Protein AF-A0A2E6LM54-F1 (afdb_monomer_lite)

Secondary structure (DSSP, 8-state):
-----------------TT---SSTT-SEEEEEETTEEEEEESSHHHHHHSTTGGGG-TT--PPPPP--SSPPB---SSTTEEEEEEEEEE-TTT--EEEEEEEEEPTT-

Sequence (110 aa):
MAGSERMVSPISVVVAALAVAPSGAAADCDCLCVDGEPQTVCVSAQALRSTPGLCRFRPDVQCSPSAAAGPRRTYDAPVDGVTGCRDASVQSPATGQRITARVCDLDPDR

Radius of gyration: 17.13 Å; chains: 1; bounding box: 42×49×42 Å

Foldseek 3Di:
DDDDDDPDPPPPPDPPPPDDDAPDPPQQWHFKQWQQRTAIDGPDLVSCVVDPPPVVPCPVQGGDHHDPPPDKDADADPDPQWAGWIWIWIADSVVRDIDTDTDTHGDPVD

Structure (mmCIF, N/CA/C/O backbone):
data_AF-A0A2E6LM54-F1
#
_entry.id   AF-A0A2E6LM54-F1
#
loop_
_atom_site.group_PDB
_atom_site.id
_atom_site.type_symbol
_atom_site.label_atom_id
_atom_site.label_alt_id
_atom_site.label_comp_id
_atom_site.label_asym_id
_atom_site.label_entity_id
_atom_site.label_seq_id
_atom_site.pdbx_PDB_ins_code
_atom_site.Cartn_x
_atom_site.Cartn_y
_atom_site.Cartn_z
_atom_site.occupancy
_atom_site.B_iso_or_equiv
_atom_site.auth_seq_id
_atom_site.auth_comp_id
_atom_site.auth_asym_id
_atom_site.auth_atom_id
_atom_site.pdbx_PDB_model_num
ATOM 1 N N . MET A 1 1 ? 29.462 36.774 -26.750 1.00 38.81 1 MET A N 1
ATOM 2 C CA . MET A 1 1 ? 28.913 35.562 -27.399 1.00 38.81 1 MET A CA 1
ATOM 3 C C . MET A 1 1 ? 29.146 34.428 -26.401 1.00 38.81 1 MET A C 1
ATOM 5 O O . MET A 1 1 ? 30.300 34.187 -26.093 1.00 38.81 1 MET A O 1
ATOM 9 N N . ALA A 1 2 ? 28.169 34.122 -25.534 1.00 42.16 2 ALA A N 1
ATOM 10 C CA . ALA A 1 2 ? 27.142 33.068 -25.698 1.00 42.16 2 ALA A CA 1
ATOM 11 C C . ALA A 1 2 ? 27.778 31.659 -25.724 1.00 42.16 2 ALA A C 1
ATOM 13 O O . ALA A 1 2 ? 28.668 31.454 -26.532 1.00 42.16 2 ALA A O 1
ATOM 14 N N . GLY A 1 3 ? 27.428 30.656 -24.914 1.00 39.94 3 GLY A N 1
ATOM 15 C CA . GLY A 1 3 ? 26.511 30.481 -23.776 1.00 39.94 3 GLY A CA 1
ATOM 16 C C . GLY A 1 3 ? 27.114 29.379 -22.873 1.00 39.94 3 GLY A C 1
ATOM 17 O O . GLY A 1 3 ? 27.934 28.595 -23.324 1.00 39.94 3 GLY A O 1
ATOM 18 N N . SER A 1 4 ? 26.989 29.429 -21.548 1.00 50.00 4 SER A N 1
ATOM 19 C CA . SER A 1 4 ? 25.869 28.876 -20.772 1.00 50.00 4 SER A CA 1
ATOM 20 C C . SER A 1 4 ? 25.420 27.482 -21.221 1.00 50.00 4 SER A C 1
ATOM 22 O O . SER A 1 4 ? 24.389 27.343 -21.862 1.00 50.00 4 SER A O 1
ATOM 24 N N . GLU A 1 5 ? 26.142 26.452 -20.785 1.00 45.34 5 GLU A N 1
ATOM 25 C CA . GLU A 1 5 ? 25.552 25.133 -20.550 1.00 45.34 5 GLU A CA 1
ATOM 26 C C . GLU A 1 5 ? 25.831 24.772 -19.095 1.00 45.34 5 GLU A C 1
ATOM 28 O O . GLU A 1 5 ? 26.920 24.372 -18.687 1.00 45.34 5 GLU A O 1
ATOM 33 N N . ARG A 1 6 ? 24.830 25.091 -18.275 1.00 47.00 6 ARG A N 1
ATOM 34 C CA . ARG A 1 6 ? 24.782 24.803 -16.848 1.00 47.00 6 ARG A CA 1
ATOM 35 C C . ARG A 1 6 ? 24.917 23.293 -16.676 1.00 47.00 6 ARG A C 1
ATOM 37 O O . ARG A 1 6 ? 24.104 22.554 -17.220 1.00 47.00 6 ARG A O 1
ATOM 44 N N . MET A 1 7 ? 25.896 22.855 -15.887 1.00 43.53 7 MET A N 1
ATOM 45 C CA . MET A 1 7 ? 25.891 21.522 -15.286 1.00 43.53 7 MET A CA 1
ATOM 46 C C . MET A 1 7 ? 24.563 21.349 -14.548 1.00 43.53 7 MET A C 1
ATOM 48 O O . MET A 1 7 ? 24.347 21.919 -13.478 1.00 43.53 7 MET A O 1
ATOM 52 N N . VAL A 1 8 ? 23.638 20.623 -15.171 1.00 41.25 8 VAL A N 1
ATOM 53 C CA . VAL A 1 8 ? 22.388 20.209 -14.547 1.00 41.25 8 VAL A CA 1
ATOM 54 C C . VAL A 1 8 ? 22.787 19.207 -13.474 1.00 41.25 8 VAL A C 1
ATOM 56 O O . VAL A 1 8 ? 23.299 18.131 -13.771 1.00 41.25 8 VAL A O 1
ATOM 59 N N . SER A 1 9 ? 22.636 19.634 -12.219 1.00 38.00 9 SER A N 1
ATOM 60 C CA . SER A 1 9 ? 22.799 18.794 -11.036 1.00 38.00 9 SER A CA 1
ATOM 61 C C . SER A 1 9 ? 22.078 17.462 -11.240 1.00 38.00 9 SER A C 1
ATOM 63 O O . SER A 1 9 ? 20.943 17.481 -11.729 1.00 38.00 9 SER A O 1
ATOM 65 N N . PRO A 1 10 ? 22.659 16.321 -10.832 1.00 43.38 10 PRO A N 1
ATOM 66 C CA . PRO A 1 10 ? 21.871 15.113 -10.681 1.00 43.38 10 PRO A CA 1
ATOM 67 C C . PRO A 1 10 ? 20.774 15.430 -9.664 1.00 43.38 10 PRO A C 1
ATOM 69 O O . PRO A 1 10 ? 21.043 15.707 -8.497 1.00 43.38 10 PRO A O 1
ATOM 72 N N . ILE A 1 11 ? 19.534 15.488 -10.146 1.00 49.62 11 ILE A N 1
ATOM 73 C CA . ILE A 1 11 ? 18.351 15.606 -9.307 1.00 49.62 11 ILE A CA 1
ATOM 74 C C . ILE A 1 11 ? 18.364 14.367 -8.418 1.00 49.62 11 ILE A C 1
ATOM 76 O O . ILE A 1 11 ? 18.133 13.253 -8.882 1.00 49.62 11 ILE A O 1
ATOM 80 N N . SER A 1 12 ? 18.693 14.568 -7.146 1.00 38.44 12 SER A N 1
ATOM 81 C CA . SER A 1 12 ? 18.553 13.574 -6.095 1.00 38.44 12 SER A CA 1
ATOM 82 C C . SER A 1 12 ? 17.091 13.137 -6.037 1.00 38.44 12 SER A C 1
ATOM 84 O O . SER A 1 12 ? 16.261 13.819 -5.440 1.00 38.44 12 SER A O 1
ATOM 86 N N . VAL A 1 13 ? 16.750 12.006 -6.655 1.00 35.00 13 VAL A N 1
ATOM 87 C CA . VAL A 1 13 ? 15.456 11.356 -6.423 1.00 35.00 13 VAL A CA 1
ATOM 88 C C . VAL A 1 13 ? 15.587 10.558 -5.133 1.00 35.00 13 VAL A C 1
ATOM 90 O O . VAL A 1 13 ? 15.808 9.352 -5.122 1.00 35.00 13 VAL A O 1
ATOM 93 N N . VAL A 1 14 ? 15.501 11.274 -4.016 1.00 34.00 14 VAL A N 1
ATOM 94 C CA . VAL A 1 14 ? 15.211 10.662 -2.725 1.00 34.00 14 VAL A CA 1
ATOM 95 C C . VAL A 1 14 ? 13.739 10.275 -2.785 1.00 34.00 14 VAL A C 1
ATOM 97 O O . VAL A 1 14 ? 12.871 11.148 -2.801 1.00 34.00 14 VAL A O 1
ATOM 100 N N . VAL A 1 15 ? 13.437 8.976 -2.830 1.00 40.16 15 VAL A N 1
ATOM 101 C CA . VAL A 1 15 ? 12.091 8.477 -2.517 1.00 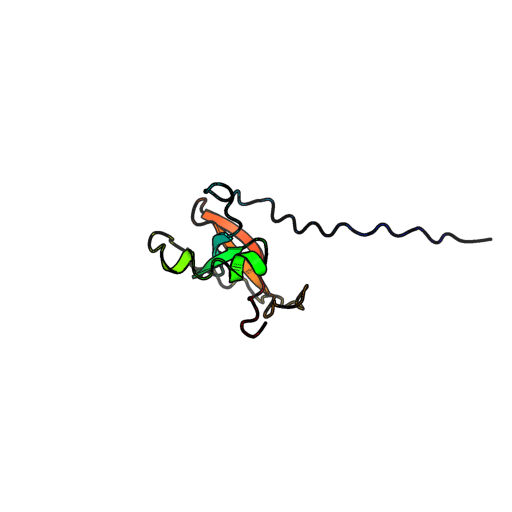40.16 15 VAL A CA 1
ATOM 102 C C . VAL A 1 15 ? 11.899 8.663 -1.012 1.00 40.16 15 VAL A C 1
ATOM 104 O O . VAL A 1 15 ? 12.047 7.753 -0.205 1.00 40.16 15 VAL A O 1
ATOM 107 N N . ALA A 1 16 ? 11.660 9.911 -0.621 1.00 36.78 16 ALA A N 1
ATOM 108 C CA . ALA A 1 16 ? 11.329 10.301 0.732 1.00 36.78 16 ALA A CA 1
ATOM 109 C C . ALA A 1 16 ? 9.845 10.009 0.952 1.00 36.78 16 ALA A C 1
ATOM 111 O O . ALA A 1 16 ? 9.007 10.906 0.912 1.00 36.78 16 ALA A O 1
ATOM 112 N N . ALA A 1 17 ? 9.516 8.750 1.233 1.00 40.53 17 ALA A N 1
ATOM 113 C CA . ALA A 1 17 ? 8.314 8.432 1.995 1.00 40.53 17 ALA A CA 1
ATOM 114 C C . ALA A 1 17 ? 8.557 8.791 3.478 1.00 40.53 17 ALA A C 1
ATOM 116 O O . ALA A 1 17 ? 8.535 7.940 4.360 1.00 40.53 17 ALA A O 1
ATOM 117 N N . LEU A 1 18 ? 8.852 10.064 3.765 1.00 40.47 18 LEU A N 1
ATOM 118 C CA . LEU A 1 18 ? 8.909 10.590 5.129 1.00 40.47 18 LEU A CA 1
ATOM 119 C C . LEU A 1 18 ? 7.495 11.001 5.548 1.00 40.47 18 LEU A C 1
ATOM 121 O O . LEU A 1 18 ? 7.138 12.166 5.409 1.00 40.47 18 LEU A O 1
ATOM 125 N N . ALA A 1 19 ? 6.691 10.057 6.043 1.00 40.56 19 ALA A N 1
ATOM 126 C CA . ALA A 1 19 ? 5.540 10.405 6.891 1.00 40.56 19 ALA A CA 1
ATOM 127 C C . ALA A 1 19 ? 4.915 9.254 7.694 1.00 40.56 19 ALA A C 1
ATOM 129 O O . ALA A 1 19 ? 4.001 9.524 8.463 1.00 40.56 19 ALA A O 1
ATOM 130 N N . VAL A 1 20 ? 5.372 8.003 7.584 1.00 42.78 20 VAL A N 1
ATOM 131 C CA . VAL A 1 20 ? 4.884 6.938 8.474 1.00 42.78 20 VAL A CA 1
ATOM 132 C C . VAL A 1 20 ? 6.097 6.275 9.095 1.00 42.78 20 VAL A C 1
ATOM 134 O O . VAL A 1 20 ? 6.758 5.458 8.464 1.00 42.78 20 VAL A O 1
ATOM 137 N N . ALA A 1 21 ? 6.441 6.702 10.310 1.00 36.09 21 ALA A N 1
ATOM 138 C CA . ALA A 1 21 ? 7.428 5.992 11.105 1.00 36.09 21 ALA A CA 1
ATOM 139 C C . ALA A 1 21 ? 6.920 4.548 11.279 1.00 36.09 21 ALA A C 1
ATOM 141 O O . ALA A 1 21 ? 5.811 4.383 11.802 1.00 36.09 21 ALA A O 1
ATOM 142 N N . PRO A 1 22 ? 7.668 3.525 10.826 1.00 42.78 22 PRO A N 1
ATOM 143 C CA . PRO A 1 22 ? 7.297 2.143 11.080 1.00 42.78 22 PRO A CA 1
ATOM 144 C C . PRO A 1 22 ? 7.197 1.981 12.594 1.00 42.78 22 PRO A C 1
ATOM 146 O O . PRO A 1 22 ? 8.121 2.318 13.339 1.00 42.78 22 PRO A O 1
ATOM 149 N N . SER A 1 23 ? 6.046 1.520 13.076 1.00 42.97 23 SER A N 1
ATOM 150 C CA . SER A 1 23 ? 5.789 1.350 14.516 1.00 42.97 23 SER A CA 1
ATOM 151 C C . SER A 1 23 ? 6.363 0.020 15.020 1.00 42.97 23 SER A C 1
ATOM 153 O O . SER A 1 23 ? 5.763 -0.696 15.817 1.00 42.97 23 SER A O 1
ATOM 155 N N . GLY A 1 24 ? 7.567 -0.300 14.546 1.00 40.34 24 GLY A N 1
ATOM 156 C CA . GLY A 1 24 ? 8.347 -1.480 14.876 1.00 40.34 24 GLY A CA 1
ATOM 157 C C . GLY A 1 24 ? 9.785 -1.263 14.416 1.00 40.34 24 GLY A C 1
ATOM 158 O O . GLY A 1 24 ? 10.030 -0.826 13.296 1.00 40.34 24 GLY A O 1
ATOM 159 N N . ALA A 1 25 ? 10.740 -1.500 15.310 1.00 35.25 25 ALA A N 1
ATOM 160 C CA .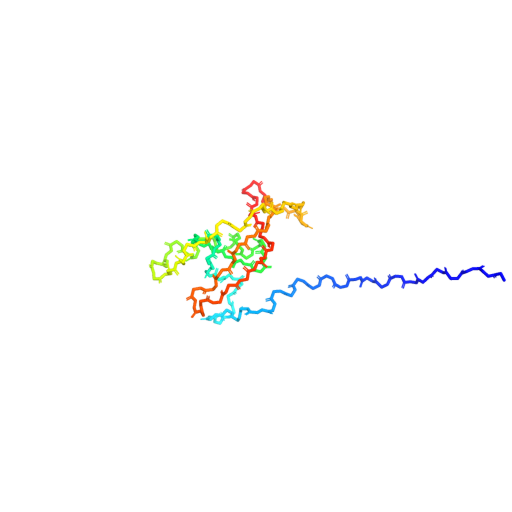 ALA A 1 25 ? 12.165 -1.310 15.074 1.00 35.25 25 ALA A CA 1
ATOM 161 C C . ALA A 1 25 ? 12.627 -1.902 13.727 1.00 35.25 25 ALA A C 1
ATOM 163 O O . ALA A 1 25 ? 12.396 -3.077 13.471 1.00 35.25 25 ALA A O 1
ATOM 164 N N . ALA A 1 26 ? 13.305 -1.097 12.901 1.00 47.53 26 ALA A N 1
ATOM 165 C CA . ALA A 1 26 ? 14.098 -1.547 11.749 1.00 47.53 26 ALA A CA 1
ATOM 166 C C . ALA A 1 26 ? 13.405 -2.536 10.784 1.00 47.53 26 ALA A C 1
ATOM 168 O O . ALA A 1 26 ? 14.058 -3.426 10.245 1.00 47.53 26 ALA A O 1
ATOM 169 N N . ALA A 1 27 ? 12.096 -2.406 10.564 1.00 57.12 27 ALA A N 1
ATOM 170 C CA . ALA A 1 27 ? 11.408 -3.224 9.578 1.00 57.12 27 ALA A CA 1
ATOM 171 C C . ALA A 1 27 ? 11.453 -2.525 8.210 1.00 57.12 27 ALA A C 1
ATOM 173 O O . ALA A 1 27 ? 10.844 -1.474 8.023 1.00 57.12 27 ALA A O 1
ATOM 174 N N . ASP A 1 28 ? 12.155 -3.120 7.239 1.00 76.88 28 ASP A N 1
ATOM 175 C CA . ASP A 1 28 ? 12.130 -2.680 5.833 1.00 76.88 28 ASP A CA 1
ATOM 176 C C . ASP A 1 28 ? 10.731 -2.793 5.198 1.00 76.88 28 ASP A C 1
ATOM 178 O O . ASP A 1 28 ? 10.501 -2.276 4.104 1.00 76.88 28 ASP A O 1
ATOM 182 N N . CYS A 1 29 ? 9.812 -3.478 5.883 1.00 82.12 29 CYS A N 1
ATOM 183 C CA . CYS A 1 29 ? 8.444 -3.756 5.484 1.00 82.12 29 CYS A CA 1
ATOM 184 C C . CYS A 1 29 ? 7.470 -3.422 6.615 1.00 82.12 29 CYS A C 1
ATOM 186 O O . CYS A 1 29 ? 7.695 -3.801 7.762 1.00 82.12 29 CYS A O 1
ATOM 188 N N . ASP A 1 30 ? 6.349 -2.801 6.274 1.00 86.62 30 ASP A N 1
ATOM 189 C CA . ASP A 1 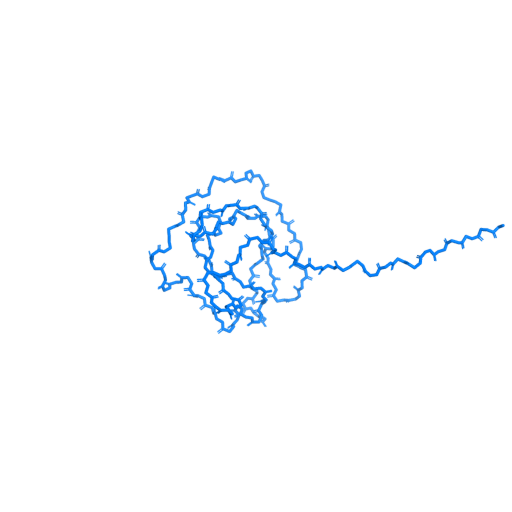30 ? 5.253 -2.499 7.190 1.00 86.62 30 ASP A CA 1
ATOM 190 C C . ASP A 1 30 ? 3.925 -3.029 6.621 1.00 86.62 30 ASP A C 1
ATOM 192 O O . ASP A 1 30 ? 3.836 -3.431 5.451 1.00 86.62 30 ASP A O 1
ATOM 196 N N . CYS A 1 31 ? 2.890 -3.068 7.460 1.00 88.62 31 CYS A N 1
ATOM 197 C CA . CYS A 1 31 ? 1.550 -3.441 7.040 1.00 88.62 31 CYS A CA 1
ATOM 198 C C . CYS A 1 31 ? 0.695 -2.193 6.848 1.00 88.62 31 CYS A C 1
ATOM 200 O O . CYS A 1 31 ? 0.303 -1.542 7.815 1.00 88.62 31 CYS A O 1
ATOM 202 N N . LEU A 1 32 ? 0.387 -1.872 5.593 1.00 89.00 32 LEU A N 1
ATOM 203 C CA . LEU A 1 32 ? -0.386 -0.689 5.234 1.00 89.00 32 LEU A CA 1
ATOM 204 C C . LEU A 1 32 ? -1.679 -1.092 4.534 1.00 89.00 32 LEU A C 1
ATOM 206 O O . LEU A 1 32 ? -1.749 -2.094 3.831 1.00 89.00 32 LEU A O 1
ATOM 210 N N . CYS A 1 33 ? -2.707 -0.275 4.697 1.00 90.56 33 CYS A N 1
ATOM 211 C CA . CYS A 1 33 ? -3.958 -0.431 3.978 1.00 90.56 33 CYS A CA 1
ATOM 212 C C . CYS A 1 33 ? -3.843 0.283 2.634 1.00 90.56 33 CYS A C 1
ATOM 214 O O . CYS A 1 33 ? -3.889 1.513 2.584 1.00 90.56 33 CYS A O 1
ATOM 216 N N . VAL A 1 34 ? -3.684 -0.475 1.555 1.00 89.25 34 VAL A N 1
ATOM 217 C CA . VAL A 1 34 ? -3.636 0.050 0.189 1.00 89.25 34 VAL A CA 1
ATOM 218 C C . VAL A 1 34 ? -5.009 -0.153 -0.431 1.00 89.25 34 VAL A C 1
ATOM 220 O O . VAL A 1 34 ? -5.487 -1.272 -0.571 1.00 89.25 34 VAL A O 1
ATOM 223 N N . ASP A 1 35 ? -5.675 0.951 -0.751 1.00 88.75 35 ASP A N 1
ATOM 224 C CA . ASP A 1 35 ? -7.029 0.981 -1.307 1.00 88.75 35 ASP A CA 1
ATOM 225 C C . ASP A 1 35 ? -8.090 0.261 -0.463 1.00 88.75 35 ASP A C 1
ATOM 227 O O . ASP A 1 35 ? -9.123 -0.166 -0.971 1.00 88.75 35 ASP A O 1
ATOM 231 N N . GLY A 1 36 ? -7.873 0.207 0.852 1.00 87.56 36 GLY A N 1
ATOM 232 C CA . GLY A 1 36 ? -8.772 -0.460 1.794 1.00 87.56 36 GLY A CA 1
ATOM 233 C C . GLY A 1 36 ? -8.455 -1.937 2.020 1.00 87.56 36 GLY A C 1
ATOM 234 O O . GLY A 1 36 ? -9.120 -2.556 2.841 1.00 87.56 36 GLY A O 1
ATOM 235 N N . GLU A 1 37 ? -7.420 -2.475 1.375 1.00 88.38 37 GLU A N 1
ATOM 236 C CA . GLU A 1 37 ? -6.955 -3.849 1.571 1.00 88.38 37 GLU A CA 1
AT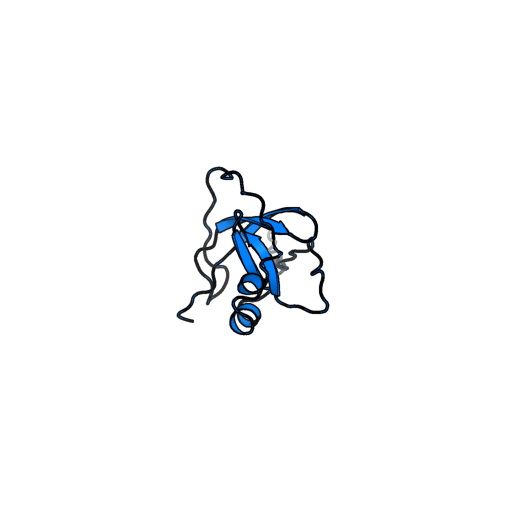OM 237 C C . GLU A 1 37 ? -5.612 -3.863 2.321 1.00 88.38 37 GLU A C 1
ATOM 239 O O . GLU A 1 37 ? -4.735 -3.046 2.022 1.00 88.38 37 GLU A O 1
ATOM 244 N N . PRO A 1 38 ? -5.402 -4.775 3.283 1.00 89.31 38 PRO A N 1
ATOM 245 C CA . PRO A 1 38 ? -4.129 -4.889 3.984 1.00 89.31 38 PRO A CA 1
ATOM 246 C C . PRO A 1 38 ? -3.053 -5.461 3.050 1.00 89.31 38 PRO A C 1
ATOM 248 O O . PRO A 1 38 ? -3.180 -6.570 2.534 1.00 89.31 38 PRO A O 1
ATOM 251 N N . GLN A 1 39 ? -1.970 -4.712 2.852 1.00 88.12 39 GLN A N 1
ATOM 252 C CA . GLN A 1 39 ? -0.861 -5.059 1.966 1.00 88.12 39 GLN A CA 1
ATOM 253 C C . GLN A 1 39 ? 0.483 -4.873 2.667 1.00 88.12 39 GLN A C 1
ATOM 255 O O . GLN A 1 39 ? 0.705 -3.907 3.402 1.00 88.12 39 GLN A O 1
ATOM 260 N N . THR A 1 40 ? 1.406 -5.802 2.422 1.00 88.25 40 THR A N 1
ATOM 261 C CA . THR A 1 40 ? 2.791 -5.657 2.878 1.00 88.25 40 THR A CA 1
ATOM 262 C C . THR A 1 40 ? 3.508 -4.681 1.964 1.00 88.25 40 THR A C 1
ATOM 264 O O . THR A 1 40 ? 3.649 -4.938 0.771 1.00 88.25 40 THR A O 1
ATOM 267 N N . VAL A 1 41 ? 3.949 -3.562 2.527 1.00 86.19 41 VAL A N 1
ATOM 268 C CA . VAL A 1 41 ? 4.623 -2.493 1.790 1.00 86.19 41 VAL A CA 1
ATOM 269 C C . VAL A 1 41 ? 6.029 -2.356 2.334 1.00 86.19 41 VAL A C 1
ATOM 271 O O . VAL A 1 41 ? 6.212 -2.200 3.536 1.00 86.19 41 VAL A O 1
ATOM 274 N N . CYS A 1 42 ? 7.020 -2.399 1.450 1.00 84.50 42 CYS A N 1
ATOM 275 C CA . CYS A 1 42 ? 8.423 -2.309 1.828 1.00 84.50 42 CYS A CA 1
ATOM 276 C C . CYS A 1 42 ? 9.120 -1.149 1.126 1.00 84.50 42 CYS A C 1
ATOM 278 O O . CYS A 1 42 ? 8.712 -0.727 0.044 1.00 84.50 42 CYS A O 1
ATOM 280 N N . VAL A 1 43 ? 10.215 -0.670 1.715 1.00 80.31 43 VAL A N 1
ATOM 281 C CA . VAL A 1 43 ? 11.046 0.400 1.136 1.00 80.31 43 VAL A CA 1
ATOM 282 C C . VAL A 1 43 ? 11.860 -0.062 -0.081 1.00 80.31 43 VAL A C 1
ATOM 284 O O . VAL A 1 43 ? 12.388 0.769 -0.817 1.00 80.31 43 VAL A O 1
ATOM 287 N N . SER A 1 44 ? 11.958 -1.377 -0.320 1.00 78.44 44 SER A N 1
ATOM 288 C CA . SER A 1 44 ? 12.608 -1.957 -1.500 1.00 78.44 44 SER A CA 1
ATOM 289 C C . SER A 1 44 ? 11.949 -3.263 -1.959 1.00 78.44 44 SER A C 1
ATOM 291 O O . SER A 1 44 ? 11.380 -4.014 -1.164 1.00 78.44 44 SER A O 1
ATOM 293 N N . ALA A 1 45 ? 12.093 -3.575 -3.251 1.00 76.88 45 ALA A N 1
ATOM 294 C CA . ALA A 1 45 ? 11.662 -4.851 -3.825 1.00 76.88 45 ALA A CA 1
ATOM 295 C C . ALA A 1 45 ? 12.387 -6.052 -3.187 1.00 76.88 45 ALA A C 1
ATOM 297 O O . ALA A 1 45 ? 11.783 -7.096 -2.957 1.00 76.88 45 ALA A O 1
ATOM 298 N N . GLN A 1 46 ? 13.673 -5.900 -2.847 1.00 80.00 46 GLN A N 1
ATOM 299 C CA . GLN A 1 46 ? 14.456 -6.958 -2.203 1.00 80.00 46 GLN A CA 1
ATOM 300 C C . GLN A 1 46 ? 13.922 -7.294 -0.802 1.00 80.00 46 GLN A C 1
ATOM 302 O O . GLN A 1 46 ? 13.811 -8.472 -0.451 1.00 80.00 46 GLN A O 1
ATOM 307 N N . ALA A 1 47 ? 13.543 -6.278 -0.024 1.00 79.56 47 ALA A N 1
ATOM 308 C CA . ALA A 1 47 ? 12.920 -6.475 1.281 1.00 79.56 47 ALA A CA 1
ATOM 309 C C . ALA A 1 47 ? 11.564 -7.182 1.157 1.00 79.56 47 ALA A C 1
ATOM 311 O O . ALA A 1 47 ? 11.297 -8.133 1.891 1.00 79.56 47 ALA A O 1
ATOM 312 N N . LEU A 1 48 ? 10.755 -6.785 0.169 1.00 79.62 48 LEU A N 1
ATOM 313 C CA . LEU A 1 48 ? 9.460 -7.410 -0.098 1.00 79.62 48 LEU A CA 1
ATOM 314 C C . LEU A 1 48 ? 9.590 -8.884 -0.506 1.00 79.62 48 LEU A C 1
ATOM 316 O O . LEU A 1 48 ? 8.833 -9.717 -0.014 1.00 79.62 48 LEU A O 1
ATOM 320 N N . ARG A 1 49 ? 10.586 -9.230 -1.333 1.00 79.94 49 ARG A N 1
ATOM 321 C CA . ARG A 1 49 ? 10.906 -10.630 -1.678 1.00 79.94 49 ARG A CA 1
ATOM 322 C C . ARG A 1 49 ? 11.350 -11.452 -0.473 1.00 79.94 49 ARG A C 1
ATOM 324 O O . ARG A 1 49 ? 11.050 -12.638 -0.401 1.00 79.94 49 ARG A O 1
ATOM 331 N N . SER A 1 50 ? 12.076 -10.831 0.453 1.00 80.38 50 SER A N 1
ATOM 332 C CA . SER A 1 50 ? 12.592 -11.506 1.649 1.00 80.38 50 SER A CA 1
ATOM 333 C C . SER A 1 50 ? 11.514 -11.685 2.722 1.00 80.38 50 SER A C 1
ATOM 335 O O . SER A 1 50 ? 11.579 -12.633 3.501 1.00 80.38 50 SER A O 1
ATOM 337 N N . THR A 1 51 ? 10.506 -10.806 2.739 1.00 77.38 51 THR A N 1
ATOM 338 C CA . THR A 1 51 ? 9.429 -10.798 3.741 1.00 77.38 51 THR A CA 1
ATOM 339 C C . THR A 1 51 ? 8.039 -10.664 3.095 1.00 77.38 51 THR A C 1
ATOM 341 O O . THR A 1 51 ? 7.312 -9.704 3.372 1.00 77.38 51 THR A O 1
ATOM 344 N N . PRO A 1 52 ? 7.618 -11.602 2.225 1.00 75.50 52 PRO A N 1
ATOM 345 C CA . PRO A 1 52 ? 6.307 -11.526 1.601 1.00 75.50 52 PRO A CA 1
ATOM 346 C C . PRO A 1 52 ? 5.202 -11.854 2.616 1.00 75.50 52 PRO A C 1
ATOM 348 O O . PRO A 1 52 ? 5.313 -12.782 3.416 1.00 75.50 52 PRO A O 1
ATOM 351 N N . GLY A 1 53 ? 4.089 -11.120 2.556 1.00 75.81 53 GLY A N 1
ATOM 352 C CA . GLY A 1 53 ? 2.865 -11.491 3.273 1.00 75.81 53 GLY A CA 1
ATOM 353 C C . GLY A 1 53 ? 2.859 -11.222 4.781 1.00 75.81 53 GLY A C 1
ATOM 354 O O . GLY A 1 53 ? 2.067 -11.843 5.488 1.00 75.81 53 GLY A O 1
ATOM 355 N N . LEU A 1 54 ? 3.664 -10.276 5.277 1.00 79.75 54 LEU A N 1
ATOM 356 C CA . LEU A 1 54 ? 3.634 -9.808 6.673 1.00 79.75 54 LEU A CA 1
ATOM 357 C C . LEU A 1 54 ? 2.207 -9.465 7.148 1.00 79.75 54 LEU A C 1
ATOM 359 O O . LEU A 1 54 ? 1.824 -9.804 8.266 1.00 79.75 54 LEU A O 1
ATOM 363 N N . CYS A 1 55 ? 1.386 -8.866 6.281 1.00 81.44 55 CYS A N 1
ATOM 364 C CA . CYS A 1 55 ? -0.001 -8.511 6.604 1.00 81.44 55 CYS A CA 1
ATOM 365 C C . CYS A 1 55 ? -0.950 -9.705 6.698 1.00 81.44 55 CYS A C 1
ATOM 367 O O . CYS A 1 55 ? -1.960 -9.627 7.392 1.00 81.44 55 CYS A O 1
ATOM 369 N N . ARG A 1 56 ? -0.649 -10.823 6.024 1.00 73.44 56 ARG A N 1
ATOM 370 C CA . ARG A 1 56 ? -1.533 -11.999 5.994 1.00 73.44 56 ARG A CA 1
ATOM 371 C C . ARG A 1 56 ? -1.728 -12.607 7.386 1.00 73.44 56 ARG A C 1
ATOM 373 O O . ARG A 1 56 ? -2.747 -13.238 7.643 1.00 73.44 56 ARG A O 1
ATOM 380 N N . PHE A 1 57 ? -0.760 -12.405 8.277 1.00 71.69 57 PHE A N 1
ATOM 381 C CA . PHE A 1 57 ? -0.766 -12.923 9.644 1.00 71.69 57 PHE A CA 1
ATOM 382 C C . PHE A 1 57 ? -1.223 -11.889 10.687 1.00 71.69 57 PHE A C 1
ATOM 384 O O . PHE A 1 57 ? -1.096 -12.143 11.883 1.00 71.69 57 PHE A O 1
ATOM 391 N N . ARG A 1 58 ? -1.754 -10.734 10.256 1.00 79.25 58 ARG A N 1
ATOM 392 C CA . ARG A 1 58 ? -2.192 -9.630 11.126 1.00 79.25 58 ARG A CA 1
ATOM 393 C C . ARG A 1 58 ? -3.700 -9.372 10.993 1.00 79.25 58 ARG A C 1
ATOM 395 O O . ARG A 1 58 ? -4.101 -8.376 10.395 1.00 79.25 58 ARG A O 1
ATOM 402 N N . PRO A 1 59 ? -4.559 -10.253 11.544 1.00 73.81 59 PRO A N 1
ATOM 403 C CA . PRO A 1 59 ? -6.013 -10.068 11.508 1.00 73.81 59 PRO A CA 1
ATOM 404 C C . PRO A 1 59 ? -6.489 -8.864 12.342 1.00 73.81 59 PRO A C 1
ATOM 406 O O . PRO A 1 59 ? -7.644 -8.465 12.242 1.00 73.81 59 PRO A O 1
ATOM 409 N N . ASP A 1 60 ? -5.612 -8.289 13.169 1.00 80.94 60 ASP A N 1
ATOM 410 C CA . ASP A 1 60 ? -5.841 -7.061 13.930 1.00 80.94 60 ASP A CA 1
ATOM 411 C C . ASP A 1 60 ? -5.806 -5.789 13.066 1.00 80.94 60 ASP A C 1
ATOM 413 O O . ASP A 1 60 ? -6.263 -4.733 13.508 1.00 80.94 60 ASP A O 1
ATOM 417 N N . VAL A 1 61 ? -5.294 -5.871 11.834 1.00 82.81 61 VAL A N 1
ATOM 418 C CA . VAL A 1 61 ? -5.217 -4.729 10.919 1.00 82.81 61 VAL A CA 1
ATOM 419 C C . VAL A 1 61 ? -6.597 -4.444 10.334 1.00 82.81 61 VAL A C 1
ATOM 421 O O . VAL A 1 61 ? -7.107 -5.178 9.491 1.00 82.81 61 VAL A O 1
ATOM 424 N N . GLN A 1 62 ? -7.197 -3.339 10.775 1.00 84.31 62 GLN A N 1
ATOM 425 C CA . GLN A 1 62 ? -8.469 -2.857 10.250 1.00 84.31 62 GLN A CA 1
ATOM 426 C C . GLN A 1 62 ? -8.231 -1.792 9.185 1.00 84.31 62 GLN A C 1
ATOM 428 O O . GLN A 1 62 ? -7.805 -0.675 9.482 1.00 84.31 62 GLN A O 1
ATOM 433 N N . CYS A 1 63 ? -8.554 -2.130 7.941 1.00 86.81 63 CYS A N 1
ATOM 434 C CA . CYS A 1 63 ? -8.527 -1.179 6.846 1.00 86.81 63 CYS A CA 1
ATOM 435 C C . CYS A 1 63 ? -9.891 -0.522 6.685 1.00 86.81 63 CYS A C 1
ATOM 437 O O . CYS A 1 63 ? -10.914 -1.185 6.520 1.00 86.81 63 CYS A O 1
ATOM 439 N N . SER A 1 64 ? -9.911 0.808 6.742 1.00 85.50 64 SER A N 1
ATOM 440 C CA . SER A 1 64 ? -11.122 1.538 6.389 1.00 85.50 64 SER A CA 1
ATOM 441 C C . SER A 1 64 ? -11.313 1.460 4.875 1.00 85.50 64 SER A C 1
ATOM 443 O O . SER A 1 64 ? -10.331 1.643 4.147 1.00 85.50 64 SER A O 1
ATOM 445 N N . PRO A 1 65 ? -12.548 1.263 4.384 1.00 80.69 65 PRO A N 1
ATOM 446 C CA . PRO A 1 65 ? -12.805 1.244 2.954 1.00 80.69 65 PRO A CA 1
ATOM 447 C C . PRO A 1 65 ? -12.280 2.534 2.324 1.00 80.69 65 PRO A C 1
ATOM 449 O O . PRO A 1 65 ? -12.511 3.643 2.825 1.00 80.69 65 PRO A O 1
ATOM 452 N N . SER A 1 66 ? -11.523 2.385 1.240 1.00 75.00 66 SER A N 1
ATOM 453 C CA . SER A 1 66 ? -11.103 3.532 0.453 1.00 75.00 66 SER A CA 1
ATOM 454 C C . SER A 1 66 ? -12.290 3.974 -0.394 1.00 75.00 66 SER A C 1
ATOM 456 O O . SER A 1 66 ? -12.853 3.184 -1.151 1.00 75.00 66 SER A O 1
ATOM 458 N N . ALA A 1 67 ? -12.701 5.236 -0.268 1.00 65.44 67 ALA A N 1
ATOM 459 C CA . ALA A 1 67 ? -13.580 5.818 -1.271 1.00 65.44 67 ALA A CA 1
ATOM 460 C C . ALA A 1 67 ? -12.823 5.771 -2.602 1.00 65.44 67 ALA A C 1
ATOM 462 O O . ALA A 1 67 ? -11.672 6.204 -2.644 1.00 65.44 67 ALA A O 1
ATOM 463 N N . ALA A 1 68 ? -13.434 5.229 -3.661 1.00 57.12 68 ALA A N 1
ATOM 464 C CA . ALA A 1 68 ? -12.817 5.177 -4.982 1.00 57.12 68 ALA A CA 1
ATOM 465 C C . ALA A 1 68 ? -12.325 6.583 -5.357 1.00 57.12 68 ALA A C 1
ATOM 467 O O . ALA A 1 68 ? -13.119 7.482 -5.638 1.00 57.12 68 ALA A O 1
ATOM 468 N N . ALA A 1 69 ? -11.011 6.789 -5.268 1.00 57.53 69 ALA A N 1
ATOM 469 C CA . ALA A 1 69 ? -10.383 8.092 -5.400 1.00 57.53 69 ALA A CA 1
ATOM 470 C C . ALA A 1 69 ? -10.312 8.479 -6.881 1.00 57.53 69 ALA A C 1
ATOM 472 O O . ALA A 1 69 ? -9.239 8.470 -7.467 1.00 57.53 69 ALA A O 1
ATOM 473 N N . GLY A 1 70 ? -11.462 8.765 -7.497 1.00 63.72 70 GLY A N 1
ATOM 474 C CA . GLY A 1 70 ? -11.553 9.198 -8.891 1.00 63.72 70 GLY A CA 1
ATOM 475 C C . GLY A 1 70 ? -10.767 8.317 -9.881 1.00 63.72 70 GLY A C 1
ATOM 476 O O . GLY A 1 70 ? -10.484 7.147 -9.606 1.00 63.72 70 GLY A O 1
ATOM 477 N N . PRO A 1 71 ? -10.421 8.851 -11.065 1.00 68.12 71 PRO A N 1
ATOM 478 C CA . PRO A 1 71 ? -9.525 8.161 -11.985 1.00 68.12 71 PRO A CA 1
ATOM 479 C C . PRO A 1 71 ? -8.101 8.131 -11.411 1.00 68.12 71 PRO A C 1
ATOM 481 O O . PRO A 1 71 ? -7.470 9.172 -11.222 1.00 68.12 71 PRO A O 1
ATOM 484 N N . ARG A 1 72 ? -7.583 6.925 -11.163 1.00 81.00 72 ARG A N 1
ATOM 485 C CA . ARG A 1 72 ? -6.197 6.705 -10.728 1.00 81.00 72 ARG A CA 1
ATOM 486 C C . ARG A 1 72 ? -5.260 6.852 -11.914 1.00 81.00 72 ARG A C 1
ATOM 488 O O . ARG A 1 72 ? -5.496 6.253 -12.963 1.00 81.00 72 ARG A O 1
ATOM 495 N N . ARG A 1 73 ? -4.183 7.621 -11.753 1.00 87.62 73 ARG A N 1
ATOM 496 C CA . ARG A 1 73 ? -3.131 7.667 -12.772 1.00 87.62 73 ARG A CA 1
ATOM 497 C C . ARG A 1 73 ? -2.290 6.405 -12.686 1.00 87.62 73 ARG A C 1
ATOM 499 O O . ARG A 1 73 ? -1.932 5.964 -11.594 1.00 87.62 73 ARG A O 1
ATOM 506 N N . THR A 1 74 ? -1.973 5.853 -13.845 1.00 90.06 74 THR A N 1
ATOM 507 C CA . THR A 1 74 ? -0.984 4.793 -14.016 1.00 90.06 74 THR A CA 1
ATOM 508 C C . THR A 1 74 ? 0.349 5.407 -14.413 1.00 90.06 74 THR A C 1
ATOM 510 O O . THR A 1 74 ? 0.391 6.447 -15.075 1.00 90.06 74 THR A O 1
ATOM 513 N N . TYR A 1 75 ? 1.434 4.764 -14.011 1.00 87.94 75 TYR A N 1
ATOM 514 C CA . TYR A 1 75 ? 2.795 5.200 -14.290 1.00 87.94 75 TYR A CA 1
ATOM 515 C C . TYR A 1 75 ? 3.611 4.024 -14.811 1.00 87.94 75 TYR A C 1
ATOM 517 O O . TYR A 1 75 ? 3.305 2.871 -14.512 1.00 87.94 75 TYR A O 1
ATOM 525 N N . ASP A 1 76 ? 4.681 4.329 -15.533 1.00 90.06 76 ASP A N 1
ATOM 526 C CA . ASP A 1 76 ? 5.688 3.329 -15.859 1.00 90.06 76 ASP A CA 1
ATOM 527 C C . ASP A 1 76 ? 6.465 2.907 -14.605 1.00 90.06 76 ASP A C 1
ATOM 529 O O . ASP A 1 76 ? 6.605 3.670 -13.637 1.00 90.06 76 ASP A O 1
ATOM 533 N N . ALA A 1 77 ? 6.969 1.674 -14.630 1.00 83.69 77 ALA A N 1
ATOM 534 C CA . ALA A 1 77 ? 7.813 1.141 -13.574 1.00 83.69 77 ALA A CA 1
ATOM 535 C C . ALA A 1 77 ? 9.109 1.963 -13.465 1.00 83.69 77 ALA A C 1
ATOM 537 O O . ALA A 1 77 ? 9.810 2.132 -14.462 1.00 83.69 77 ALA A O 1
ATOM 538 N N . PRO A 1 78 ? 9.454 2.487 -12.275 1.00 79.19 78 PRO A N 1
ATOM 539 C CA . PRO A 1 78 ? 10.657 3.302 -12.118 1.00 79.19 78 PRO A CA 1
ATOM 540 C C . PRO A 1 78 ? 11.947 2.470 -12.118 1.00 79.19 78 PRO A C 1
ATOM 542 O O . PRO A 1 78 ? 13.026 3.033 -12.287 1.00 79.19 78 PRO A O 1
ATOM 545 N N . VAL A 1 79 ? 11.845 1.159 -11.878 1.00 80.50 79 VAL A N 1
ATOM 546 C CA . VAL A 1 79 ? 12.959 0.207 -11.789 1.00 80.50 79 VAL A CA 1
ATOM 547 C C . VAL A 1 79 ? 12.513 -1.169 -12.286 1.00 80.50 79 VAL A C 1
ATOM 549 O O . VAL A 1 79 ? 11.322 -1.477 -12.274 1.00 80.50 79 VAL A O 1
ATOM 552 N N . ASP A 1 80 ? 13.467 -2.011 -12.680 1.00 81.75 80 ASP A N 1
ATOM 553 C CA . ASP A 1 80 ? 13.205 -3.416 -13.000 1.00 81.75 80 ASP A CA 1
ATOM 554 C C . ASP A 1 80 ? 12.707 -4.204 -11.775 1.00 81.75 80 ASP A C 1
ATOM 556 O O . ASP A 1 80 ? 13.131 -3.971 -10.640 1.00 81.75 80 ASP A O 1
ATOM 560 N N . GLY A 1 81 ? 11.826 -5.181 -12.014 1.00 80.50 81 GLY A N 1
ATOM 561 C CA . GLY A 1 81 ? 11.273 -6.056 -10.972 1.00 80.50 81 GLY A CA 1
ATOM 562 C C . GLY A 1 81 ? 10.052 -5.496 -10.234 1.00 80.50 81 GLY A C 1
ATOM 563 O O . GLY A 1 81 ? 9.574 -6.129 -9.295 1.00 80.50 81 GLY A O 1
ATOM 564 N N . VAL A 1 82 ? 9.527 -4.340 -10.650 1.00 83.44 82 VAL A N 1
ATOM 565 C CA . VAL A 1 82 ? 8.209 -3.843 -10.227 1.00 83.44 82 VAL A CA 1
ATOM 566 C C . VAL A 1 82 ? 7.339 -3.530 -11.443 1.00 83.44 82 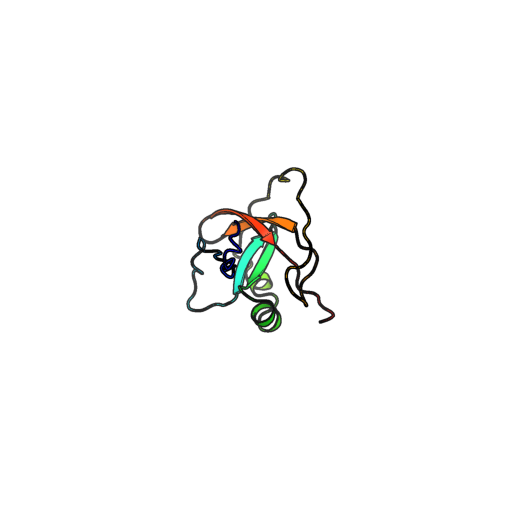VAL A C 1
ATOM 568 O O . VAL A 1 82 ? 7.844 -3.184 -12.508 1.00 83.44 82 VAL A O 1
ATOM 571 N N . THR A 1 83 ? 6.024 -3.646 -11.293 1.00 88.50 83 THR A N 1
ATOM 572 C CA . THR A 1 83 ? 5.027 -3.454 -12.353 1.00 88.50 83 THR A CA 1
ATOM 573 C C . THR A 1 83 ? 3.759 -2.796 -11.795 1.00 88.50 83 THR A C 1
ATOM 575 O O . THR A 1 83 ? 3.679 -2.480 -10.609 1.00 88.50 83 THR A O 1
ATOM 578 N N . GLY A 1 84 ? 2.765 -2.523 -12.643 1.00 87.12 84 GLY A N 1
ATOM 579 C CA . GLY A 1 84 ? 1.428 -2.107 -12.194 1.00 87.12 84 GLY A CA 1
ATOM 580 C C . GLY A 1 84 ? 1.365 -0.785 -11.413 1.00 87.12 84 GLY A C 1
ATOM 581 O O . GLY A 1 84 ? 0.428 -0.589 -10.634 1.00 87.12 84 GLY A O 1
ATOM 582 N N . CYS A 1 85 ? 2.341 0.113 -11.603 1.00 89.31 85 CYS A N 1
ATOM 583 C CA . CYS A 1 85 ? 2.469 1.349 -10.836 1.00 89.31 85 CYS A CA 1
ATOM 584 C C . CYS A 1 85 ? 1.267 2.286 -11.017 1.00 89.31 85 CYS A C 1
ATOM 586 O O . CYS A 1 85 ? 0.911 2.671 -12.133 1.00 89.31 85 CYS A O 1
ATOM 588 N N . ARG A 1 86 ? 0.661 2.708 -9.906 1.00 90.31 86 ARG A N 1
ATOM 589 C CA . ARG A 1 86 ? -0.568 3.514 -9.893 1.00 90.31 86 ARG A CA 1
ATOM 590 C C . ARG A 1 86 ? -0.670 4.391 -8.654 1.00 90.31 86 ARG A C 1
ATOM 592 O O . ARG A 1 86 ? -0.070 4.084 -7.627 1.00 90.31 86 ARG A O 1
ATOM 599 N N . ASP A 1 87 ? -1.450 5.462 -8.741 1.00 89.69 87 ASP A N 1
ATOM 600 C CA . ASP A 1 87 ? -1.889 6.177 -7.540 1.00 89.69 87 ASP A CA 1
ATOM 601 C C . ASP A 1 87 ? -2.821 5.273 -6.726 1.00 89.69 87 ASP A C 1
ATOM 603 O O . ASP A 1 87 ? -3.805 4.746 -7.251 1.00 89.69 87 ASP A O 1
ATOM 607 N N . ALA A 1 88 ? -2.517 5.115 -5.444 1.00 86.62 88 ALA A N 1
ATOM 608 C CA . ALA A 1 88 ? -3.314 4.356 -4.496 1.00 86.62 88 ALA A CA 1
ATOM 609 C C . ALA A 1 88 ? -3.505 5.154 -3.205 1.00 86.62 88 ALA A C 1
ATOM 611 O O . ALA A 1 88 ? -2.657 5.962 -2.804 1.00 86.62 88 ALA A O 1
ATOM 612 N N . SER A 1 89 ? -4.633 4.921 -2.541 1.00 89.69 89 SER A N 1
ATOM 613 C CA . SER A 1 89 ? -4.858 5.451 -1.203 1.00 89.69 89 SER A CA 1
ATOM 614 C C . SER A 1 89 ? -4.145 4.555 -0.202 1.00 89.69 89 SER A C 1
ATOM 616 O O . SER A 1 89 ? -4.501 3.391 -0.058 1.00 89.69 89 SER A O 1
ATOM 618 N N . VAL A 1 90 ? -3.149 5.092 0.493 1.00 88.94 90 VAL A N 1
ATOM 619 C CA . VAL A 1 90 ? -2.385 4.356 1.499 1.00 88.94 90 VAL A CA 1
ATOM 620 C C . VAL A 1 90 ? -2.768 4.877 2.871 1.00 88.94 90 VAL A C 1
ATOM 622 O O . VAL A 1 90 ? -2.678 6.076 3.137 1.00 88.94 90 VAL A O 1
ATOM 625 N N . GLN A 1 91 ? -3.212 3.983 3.744 1.00 90.25 91 GLN A N 1
ATOM 626 C CA . GLN A 1 91 ? -3.541 4.288 5.126 1.00 90.25 91 GLN A CA 1
ATOM 627 C C . GLN A 1 91 ? -2.660 3.477 6.074 1.00 90.25 91 GLN A C 1
ATOM 629 O O . GLN A 1 91 ? -2.525 2.265 5.926 1.00 90.25 91 GLN A O 1
A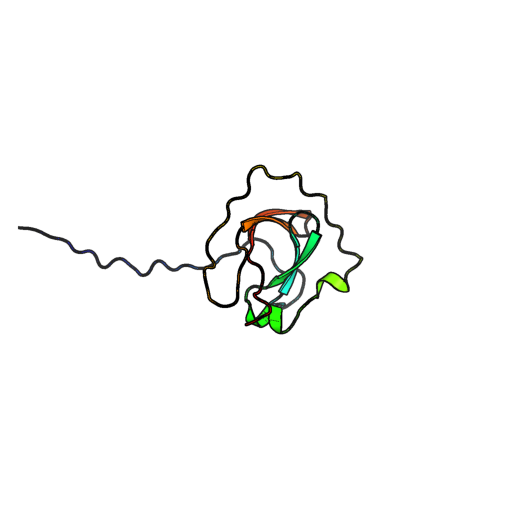TOM 634 N N . SER A 1 92 ? -2.089 4.145 7.075 1.00 88.50 92 SER A N 1
ATOM 635 C CA . SER A 1 92 ? -1.442 3.469 8.196 1.00 88.50 92 SER A CA 1
ATOM 636 C C . SER A 1 92 ? -2.517 2.963 9.162 1.00 88.50 92 SER A C 1
ATOM 638 O O . SER A 1 92 ? -3.287 3.780 9.674 1.00 88.50 92 SER A O 1
ATOM 640 N N . PRO A 1 93 ? -2.591 1.654 9.452 1.00 85.12 93 PRO A N 1
ATOM 641 C CA . PRO A 1 93 ? -3.538 1.132 10.433 1.00 85.12 93 PRO A CA 1
ATOM 642 C C . PRO A 1 93 ? -3.186 1.549 11.868 1.00 85.12 93 PRO A C 1
ATOM 644 O O . PRO A 1 93 ? -4.078 1.672 12.699 1.00 85.12 93 PRO A O 1
ATOM 647 N N . ALA A 1 94 ? -1.907 1.821 12.158 1.00 84.75 94 ALA A N 1
ATOM 648 C CA . ALA A 1 94 ? -1.454 2.225 13.490 1.00 84.75 94 ALA A CA 1
ATOM 649 C C . ALA A 1 94 ? -1.901 3.647 13.867 1.00 84.75 94 ALA A C 1
ATOM 651 O O . ALA A 1 94 ? -2.241 3.906 15.019 1.00 84.75 94 ALA A O 1
ATOM 652 N N . THR A 1 95 ? -1.892 4.576 12.906 1.00 85.88 95 THR A N 1
ATOM 653 C CA . THR A 1 95 ? -2.222 5.993 13.153 1.00 85.88 95 THR A CA 1
ATOM 654 C C . THR A 1 95 ? -3.558 6.419 12.550 1.00 85.88 95 THR A C 1
ATOM 656 O O . THR A 1 95 ? -4.045 7.509 12.840 1.00 85.88 95 THR A O 1
ATOM 659 N N . GLY A 1 96 ? -4.136 5.605 11.663 1.00 85.69 96 GLY A N 1
ATOM 660 C CA . GLY A 1 96 ? -5.295 5.961 10.847 1.00 85.69 96 GLY A CA 1
ATOM 661 C C . GLY A 1 96 ? -4.995 6.986 9.746 1.00 85.69 96 GLY A C 1
ATOM 662 O O . GLY A 1 96 ? -5.886 7.286 8.947 1.00 85.69 96 GLY A O 1
ATOM 663 N N . GLN A 1 97 ? -3.764 7.510 9.671 1.00 87.38 97 GLN A N 1
ATOM 664 C CA . GLN A 1 97 ? -3.366 8.525 8.700 1.00 87.38 97 GLN A CA 1
ATOM 665 C C . GLN A 1 97 ? -3.469 7.977 7.279 1.00 87.38 97 GLN A C 1
ATOM 667 O O . GLN A 1 97 ? -3.038 6.859 7.007 1.00 87.38 97 GLN A O 1
ATOM 672 N N . ARG A 1 98 ? -4.004 8.794 6.369 1.00 87.75 98 ARG A N 1
ATOM 673 C CA . ARG A 1 98 ? -4.189 8.451 4.961 1.00 87.75 98 ARG A CA 1
ATOM 674 C C . ARG A 1 98 ? -3.469 9.440 4.058 1.00 87.75 98 ARG A C 1
ATOM 676 O O . ARG A 1 98 ? -3.570 10.649 4.254 1.00 87.75 98 ARG A O 1
ATOM 683 N N . ILE A 1 99 ? -2.802 8.909 3.045 1.00 87.81 99 ILE A N 1
ATOM 684 C CA . ILE A 1 99 ? -2.135 9.655 1.982 1.00 87.81 99 ILE A CA 1
ATOM 685 C C . ILE A 1 99 ? -2.500 9.055 0.621 1.00 87.81 99 ILE A C 1
ATOM 687 O O . ILE A 1 99 ? -2.975 7.922 0.534 1.00 87.81 99 ILE A O 1
ATOM 691 N N . THR A 1 100 ? -2.253 9.807 -0.446 1.00 87.56 100 THR A N 1
ATOM 692 C CA . THR A 1 100 ? -2.197 9.253 -1.802 1.00 87.56 100 THR A CA 1
ATOM 693 C C . THR A 1 100 ? -0.733 9.066 -2.162 1.00 87.56 100 THR A C 1
ATOM 695 O O . THR A 1 100 ? 0.049 10.011 -2.047 1.00 87.56 100 THR A O 1
ATOM 698 N N . ALA A 1 101 ? -0.361 7.861 -2.577 1.00 86.12 101 ALA A N 1
ATOM 699 C CA . ALA A 1 101 ? 1.005 7.535 -2.963 1.00 86.12 101 ALA A CA 1
ATOM 700 C C . ALA A 1 101 ? 1.018 6.711 -4.251 1.00 86.12 101 ALA A C 1
ATOM 702 O O . ALA A 1 101 ? 0.049 6.024 -4.574 1.00 86.12 101 ALA A O 1
ATOM 703 N N . ARG A 1 102 ? 2.142 6.756 -4.969 1.00 89.06 102 ARG A N 1
ATOM 704 C CA . ARG A 1 102 ? 2.397 5.832 -6.072 1.00 89.06 102 ARG A CA 1
ATOM 705 C C . ARG A 1 102 ? 2.794 4.479 -5.490 1.00 89.06 102 ARG A C 1
ATOM 707 O O . ARG A 1 102 ? 3.812 4.389 -4.808 1.00 89.06 102 ARG A O 1
ATOM 714 N N . VAL A 1 103 ? 2.020 3.446 -5.794 1.00 86.69 103 VAL A N 1
ATOM 715 C CA . VAL A 1 103 ? 2.290 2.060 -5.401 1.00 86.69 103 VAL A CA 1
ATOM 716 C C . VAL A 1 103 ? 2.539 1.244 -6.658 1.00 86.69 103 VAL A C 1
ATOM 718 O O . VAL A 1 103 ? 1.801 1.375 -7.631 1.00 86.69 103 VAL A O 1
ATOM 721 N N . CYS A 1 104 ? 3.584 0.426 -6.629 1.00 88.62 104 CYS A N 1
ATOM 722 C CA . CYS A 1 104 ? 3.907 -0.545 -7.665 1.00 88.62 104 CYS A CA 1
ATOM 723 C C . CYS A 1 104 ? 3.832 -1.946 -7.062 1.00 88.62 104 CYS A C 1
ATOM 725 O O . CYS A 1 104 ? 4.187 -2.133 -5.897 1.00 88.62 104 CYS A O 1
ATOM 727 N N . ASP A 1 105 ? 3.397 -2.910 -7.858 1.00 86.62 105 ASP A N 1
ATOM 728 C CA . ASP A 1 105 ? 3.401 -4.318 -7.489 1.00 86.62 105 ASP A CA 1
ATOM 729 C C . ASP A 1 105 ? 4.788 -4.912 -7.766 1.00 86.62 105 ASP A C 1
ATOM 731 O O . ASP A 1 105 ? 5.489 -4.485 -8.686 1.00 86.62 105 ASP A O 1
ATOM 735 N N . LEU A 1 106 ? 5.202 -5.895 -6.971 1.00 82.38 106 LEU A N 1
ATOM 736 C CA . LEU A 1 106 ? 6.397 -6.677 -7.276 1.00 82.38 106 LEU A CA 1
ATOM 737 C C . LEU A 1 106 ? 6.106 -7.578 -8.478 1.00 82.38 106 LEU A C 1
ATOM 739 O O . LEU A 1 106 ? 5.073 -8.247 -8.502 1.00 82.38 106 LEU A O 1
ATOM 743 N N . ASP A 1 107 ? 7.016 -7.617 -9.447 1.00 80.12 107 ASP A N 1
ATOM 744 C CA . ASP A 1 107 ? 6.914 -8.559 -10.558 1.00 80.12 107 ASP A CA 1
ATOM 745 C C . ASP A 1 107 ? 7.270 -9.975 -10.058 1.00 80.12 107 ASP A C 1
ATOM 747 O O . ASP A 1 107 ? 8.385 -10.172 -9.568 1.00 80.12 107 ASP A O 1
ATOM 751 N N . PRO A 1 108 ? 6.342 -10.952 -10.100 1.00 66.88 108 PRO A N 1
ATOM 752 C CA . PRO A 1 108 ? 6.575 -12.281 -9.533 1.00 66.88 108 PRO A CA 1
ATOM 753 C C . PRO A 1 108 ? 7.529 -13.146 -10.373 1.00 66.88 108 PRO A C 1
ATOM 755 O O . PRO A 1 108 ? 8.020 -14.156 -9.869 1.00 66.88 108 PRO A O 1
ATOM 758 N N . ASP A 1 109 ? 7.797 -12.765 -11.625 1.00 66.25 109 ASP A N 1
ATOM 759 C CA . ASP A 1 109 ? 8.640 -13.503 -12.572 1.00 66.25 109 ASP A CA 1
ATOM 760 C C . ASP A 1 109 ? 10.112 -13.028 -12.565 1.00 66.25 109 ASP A C 1
ATOM 762 O O . ASP A 1 109 ? 10.942 -13.518 -13.342 1.00 66.25 109 ASP A O 1
ATOM 766 N N . ARG A 1 110 ? 10.463 -12.081 -11.684 1.00 56.47 110 ARG A N 1
ATOM 767 C CA . ARG A 1 110 ? 11.796 -11.469 -11.542 1.00 56.47 110 ARG A CA 1
ATOM 768 C C . ARG A 1 110 ? 12.277 -11.454 -10.098 1.00 56.47 110 ARG A C 1
ATOM 770 O O . ARG A 1 110 ? 13.513 -11.418 -9.908 1.00 56.47 110 ARG A O 1
#

pLDDT: mean 72.19, std 18.8, range [34.0, 90.56]